Protein AF-A0A382HK96-F1 (afdb_monomer)

Nearest PDB structures (foldseek):
  9b2i-assembly2_B  TM=7.196E-01  e=3.747E-02  Saccharococcus caldoxylosilyticus

Solvent-accessible surface area (backbone atoms only — not comparable to full-atom values): 5132 Å² total; per-residue (Å²): 112,73,65,59,55,51,51,51,52,51,52,55,55,55,62,63,74,69,60,71,71,78,67,85,61,50,77,44,82,47,64,57,47,70,48,69,78,41,52,44,42,81,82,3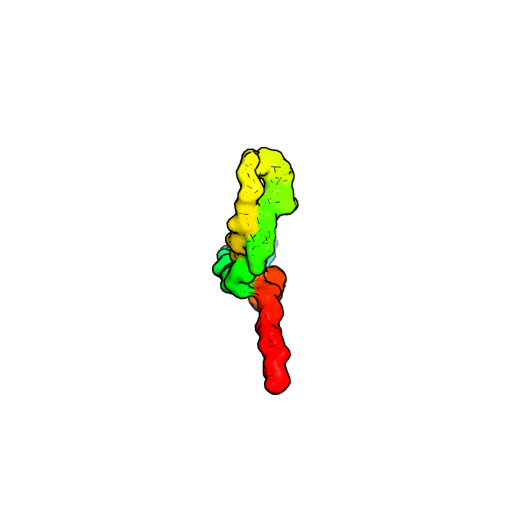8,73,82,54,92,64,93,42,73,41,71,42,75,33,64,28,37,39,37,49,42,104,90,50,78,45,73,45,73,85,51,62,82,77,83,84,76,133

Secondary structure (DSSP, 8-state):
-HHHHHHHHHHHHHHHHS-------EEEEEEEEEEEEEEGGGT-TT-SS--EEEEEEEEEEEEETTEEEEE---PPP----

Radius of gyration: 25.85 Å; Cα contacts (8 Å, |Δi|>4): 95; chains: 1; bounding box: 43×26×77 Å

InterPro domains:
  IPR036866 Ribonuclease Z/Hydroxyacylglutathione hydrolase-like [G3DSA:3.60.15.10] (28-81)

Foldseek 3Di:
DVVVVVVVVVVVVVVVVPPPPPPPKDKDKDFLAWDDQDWCCVVVVVDPDTDTDIHTHIKMWIRDPVGIDIDDDHDDDPDDD

Organism: NCBI:txid408172

pLDDT: mean 85.7, std 12.81, range [57.97, 97.75]

Mean predicted aligned error: 10.7 Å

Sequence (81 aa):
MKTTRLFAAILLGLAFIGSTTASAQQLYWASSGKFGPFNIQILVPTYPEAKDIMVPVNMWVLDHPKGLVVYDTGNNVAISD

Structure (mmCIF, N/CA/C/O backbone):
data_AF-A0A382HK96-F1
#
_entry.id   AF-A0A382HK96-F1
#
loop_
_atom_site.group_PDB
_atom_site.id
_atom_site.type_symbol
_atom_site.label_atom_id
_atom_site.label_alt_id
_atom_site.label_comp_id
_atom_site.label_asym_id
_atom_site.label_entity_id
_atom_site.label_seq_id
_atom_site.pdbx_PDB_ins_code
_atom_site.Cartn_x
_atom_site.Cartn_y
_atom_site.Cartn_z
_atom_site.occupancy
_atom_site.B_iso_or_equiv
_atom_site.auth_seq_id
_atom_site.auth_comp_id
_atom_site.auth_asym_id
_atom_site.auth_atom_id
_atom_site.pdbx_PDB_model_num
ATOM 1 N N . MET A 1 1 ? -2.915 21.275 56.555 1.00 59.25 1 MET A N 1
ATOM 2 C CA . MET A 1 1 ? -2.167 20.068 56.114 1.00 59.25 1 MET A CA 1
ATOM 3 C C . MET A 1 1 ? -3.057 18.982 55.506 1.00 59.25 1 MET A C 1
ATOM 5 O O . MET A 1 1 ? -2.709 18.490 54.443 1.00 59.25 1 MET A O 1
ATOM 9 N N . LYS A 1 2 ? -4.182 18.585 56.126 1.00 65.88 2 LYS A N 1
ATOM 10 C CA . LYS A 1 2 ? -5.068 17.528 55.581 1.00 65.88 2 LYS A CA 1
ATOM 11 C C . LYS A 1 2 ? -5.725 17.911 54.244 1.00 65.88 2 LYS A C 1
ATOM 13 O O . LYS A 1 2 ? -5.729 17.114 53.317 1.00 65.88 2 LYS A O 1
ATOM 18 N N . THR A 1 3 ? -6.188 19.152 54.124 1.00 70.62 3 THR A N 1
ATOM 19 C CA . THR A 1 3 ? -6.796 19.706 52.901 1.00 70.62 3 THR A CA 1
ATOM 20 C C . THR A 1 3 ? -5.798 19.823 51.751 1.00 70.62 3 THR A C 1
ATOM 22 O O . THR A 1 3 ? -6.095 19.410 50.640 1.00 70.62 3 THR A O 1
ATOM 25 N N . THR A 1 4 ? -4.576 20.288 52.020 1.00 76.88 4 THR A N 1
ATOM 26 C CA . THR A 1 4 ? -3.500 20.382 51.017 1.00 76.88 4 THR A CA 1
ATOM 27 C C . THR A 1 4 ? -3.105 19.009 50.461 1.00 76.88 4 THR A C 1
ATOM 29 O O . THR A 1 4 ? -2.882 18.870 49.265 1.00 76.88 4 THR A O 1
ATOM 32 N N . ARG A 1 5 ? -3.070 17.976 51.317 1.00 80.31 5 ARG A N 1
ATOM 33 C CA . ARG A 1 5 ? -2.815 16.586 50.900 1.00 80.31 5 ARG A CA 1
ATOM 34 C C . ARG A 1 5 ? -3.951 16.018 50.048 1.00 80.31 5 ARG A C 1
ATOM 36 O O . ARG A 1 5 ? -3.678 15.302 49.094 1.00 80.31 5 ARG A O 1
ATOM 43 N N . LEU A 1 6 ? -5.200 16.367 50.362 1.00 85.12 6 LEU A N 1
ATOM 44 C CA . LEU A 1 6 ? -6.364 15.969 49.570 1.00 85.12 6 LEU A CA 1
ATOM 45 C C . LEU A 1 6 ? -6.348 16.623 48.181 1.00 85.12 6 LEU A C 1
ATOM 47 O O . LEU A 1 6 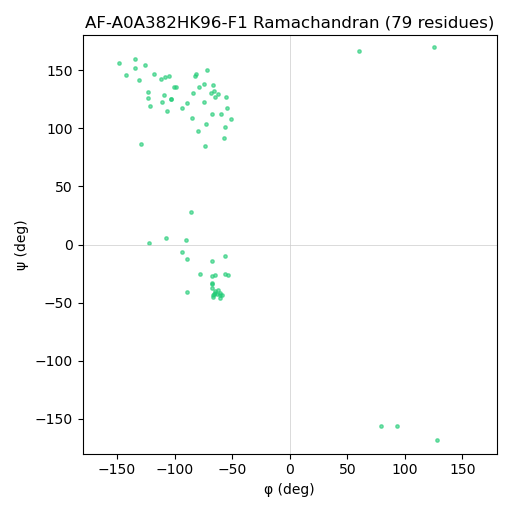? -6.516 15.934 47.183 1.00 85.12 6 LEU A O 1
ATOM 51 N N . PHE A 1 7 ? -6.061 17.925 48.103 1.00 86.50 7 PHE A N 1
ATOM 52 C CA . PHE A 1 7 ? -5.910 18.625 46.825 1.00 86.50 7 PHE A CA 1
ATOM 53 C C 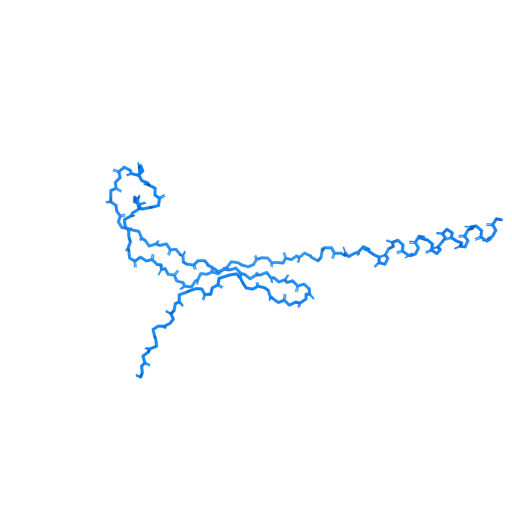. PHE A 1 7 ? -4.775 18.050 45.976 1.00 86.50 7 PHE A C 1
ATOM 55 O O . PHE A 1 7 ? -4.970 17.824 44.786 1.00 86.50 7 PHE A O 1
ATOM 62 N N . ALA A 1 8 ? -3.622 17.756 46.582 1.00 86.19 8 ALA A N 1
ATOM 63 C CA . ALA A 1 8 ? -2.513 17.118 45.880 1.00 86.19 8 ALA A CA 1
ATOM 64 C C . ALA A 1 8 ? -2.900 15.733 45.331 1.00 86.19 8 ALA A C 1
ATOM 66 O O . ALA A 1 8 ? -2.576 15.424 44.189 1.00 86.19 8 ALA A O 1
ATOM 67 N N . ALA A 1 9 ? -3.640 14.929 46.104 1.00 84.25 9 ALA A N 1
ATOM 68 C CA . ALA A 1 9 ? -4.120 13.618 45.667 1.00 84.25 9 ALA A CA 1
ATOM 69 C C . ALA A 1 9 ? -5.111 13.709 44.494 1.00 84.25 9 ALA A C 1
ATOM 71 O O . ALA A 1 9 ? -5.026 12.915 43.560 1.00 84.25 9 ALA A O 1
ATOM 72 N N . ILE A 1 10 ? -6.011 14.698 44.505 1.00 86.75 10 ILE A N 1
ATOM 73 C CA . ILE A 1 10 ? -6.950 14.942 43.399 1.00 86.75 10 ILE A CA 1
ATOM 74 C C . ILE A 1 10 ? -6.199 15.404 42.143 1.00 86.75 10 ILE A C 1
ATOM 76 O O . ILE A 1 10 ? -6.477 14.908 41.055 1.00 86.75 10 ILE A O 1
ATOM 80 N N . LEU A 1 11 ? -5.221 16.306 42.284 1.00 83.19 11 LEU A N 1
ATOM 81 C CA . LEU A 1 11 ? -4.411 16.783 41.158 1.00 83.19 11 LEU A CA 1
ATOM 82 C C . LEU A 1 11 ? -3.592 15.652 40.522 1.00 83.19 11 LEU A C 1
ATOM 84 O O . LEU A 1 11 ? -3.543 15.540 39.300 1.00 83.19 11 LEU A O 1
ATOM 88 N N . LEU A 1 12 ? -2.990 14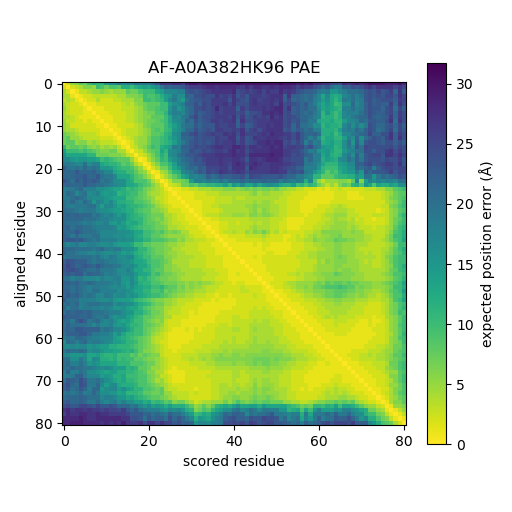.793 41.352 1.00 79.75 12 LEU A N 1
ATOM 89 C CA . LEU A 1 12 ? -2.305 13.578 40.909 1.00 79.75 12 LEU A CA 1
ATOM 90 C C . LEU A 1 12 ? -3.269 12.636 40.184 1.00 79.75 12 LEU A C 1
ATOM 92 O O . LEU A 1 12 ? -2.943 12.169 39.101 1.00 79.75 12 LEU A O 1
ATOM 96 N N . GLY A 1 13 ? -4.468 12.407 40.728 1.00 76.56 13 GLY A N 1
ATOM 97 C CA . GLY A 1 13 ? -5.494 11.586 40.082 1.00 76.56 13 GLY A CA 1
ATOM 98 C C . GLY A 1 13 ? -5.907 12.120 38.708 1.00 76.56 13 GLY A C 1
ATOM 99 O O . GLY A 1 13 ? -5.980 11.352 37.756 1.00 76.56 13 GLY A O 1
ATOM 100 N N . LEU A 1 14 ? -6.102 13.435 38.578 1.00 76.44 14 LEU A N 1
ATOM 101 C CA . LEU A 1 14 ? -6.470 14.091 37.317 1.00 76.44 14 LEU A CA 1
ATOM 102 C C . LEU A 1 14 ? -5.349 14.048 36.267 1.00 76.44 14 LEU A C 1
ATOM 104 O O . LEU A 1 14 ? -5.641 13.932 35.077 1.00 76.44 14 LEU A O 1
ATOM 108 N N . ALA A 1 15 ? -4.081 14.091 36.684 1.00 71.62 15 ALA A N 1
ATOM 109 C CA . ALA A 1 15 ? -2.937 14.036 35.773 1.00 71.62 15 ALA A CA 1
ATOM 110 C C . ALA A 1 15 ? -2.827 12.696 35.012 1.00 71.62 15 ALA A C 1
ATOM 112 O O . ALA A 1 15 ? -2.311 12.677 33.896 1.00 71.62 15 ALA A O 1
ATOM 113 N N . PHE A 1 16 ? -3.354 11.595 35.564 1.00 66.25 16 PHE A N 1
ATOM 114 C CA . PHE A 1 16 ? -3.342 10.272 34.919 1.00 66.25 16 PHE A CA 1
ATOM 115 C C . PHE A 1 16 ? -4.554 9.990 34.016 1.00 66.25 16 PHE A C 1
ATOM 117 O O . PHE A 1 16 ? -4.520 9.045 33.236 1.00 66.25 16 PHE A O 1
ATOM 124 N N . ILE A 1 17 ? -5.618 10.800 34.072 1.00 69.19 17 ILE A N 1
ATOM 125 C CA . ILE A 1 17 ? -6.806 10.623 33.207 1.00 69.19 17 ILE A CA 1
ATOM 126 C C . ILE A 1 17 ? -6.528 11.144 31.783 1.00 69.19 17 ILE A C 1
ATOM 128 O O . ILE A 1 17 ? -7.133 10.687 30.817 1.00 69.19 17 ILE A O 1
ATOM 132 N N . GLY A 1 18 ? -5.591 12.090 31.648 1.00 57.97 18 GLY A N 1
ATOM 133 C CA . GLY A 1 18 ? -5.258 12.760 30.387 1.00 57.97 18 GLY A CA 1
ATOM 134 C C . GLY A 1 18 ? -4.101 12.144 29.597 1.00 57.97 18 GLY A C 1
ATOM 135 O O . GLY A 1 18 ? -3.853 12.575 28.472 1.00 57.97 18 GLY A O 1
ATOM 136 N N . SER A 1 19 ? -3.393 11.146 30.138 1.00 59.19 19 SER A N 1
ATOM 137 C CA . SER A 1 19 ? -2.425 10.387 29.348 1.00 59.19 19 SER A CA 1
ATOM 138 C C . SER A 1 19 ? -3.200 9.473 28.411 1.00 59.19 19 SER A C 1
ATOM 140 O O . SER A 1 19 ? -3.455 8.310 28.724 1.00 59.19 19 SER A O 1
ATOM 142 N N . THR A 1 20 ? -3.600 10.007 27.257 1.00 61.41 20 THR A N 1
ATOM 143 C CA . THR A 1 20 ? -3.918 9.179 26.102 1.00 61.41 20 THR A CA 1
ATOM 144 C C . THR A 1 20 ? -2.718 8.266 25.934 1.00 61.41 20 THR A C 1
ATOM 146 O O . THR A 1 20 ? -1.629 8.730 25.586 1.00 61.41 20 THR A O 1
ATOM 149 N N . THR A 1 21 ? -2.873 6.985 26.257 1.00 59.09 21 THR A N 1
ATOM 150 C CA . THR A 1 21 ? -1.914 6.005 25.788 1.00 59.09 21 THR A CA 1
ATOM 151 C C . THR A 1 21 ? -1.904 6.210 24.283 1.00 59.09 21 THR A C 1
ATOM 153 O O . THR A 1 21 ? -2.947 6.134 23.630 1.00 59.09 21 THR A O 1
ATOM 156 N N . ALA A 1 22 ? -0.757 6.606 23.735 1.00 61.25 22 ALA A N 1
ATOM 157 C CA . ALA A 1 22 ? -0.513 6.418 22.323 1.00 61.25 22 ALA A CA 1
ATOM 158 C C . ALA A 1 22 ? -0.686 4.911 22.122 1.00 61.25 22 ALA A C 1
ATOM 160 O O . ALA A 1 22 ? 0.208 4.127 22.434 1.00 61.25 22 ALA A O 1
ATOM 161 N N . SER A 1 23 ? -1.910 4.495 21.790 1.00 65.44 23 SER A N 1
ATOM 162 C CA . SER A 1 23 ? -2.207 3.118 21.450 1.00 65.44 23 SER A CA 1
ATOM 163 C C . SER A 1 23 ? -1.240 2.796 20.328 1.00 65.44 23 SER A C 1
ATOM 165 O O . SER A 1 23 ? -1.111 3.598 19.402 1.00 65.44 23 SER A O 1
ATOM 167 N N . ALA A 1 24 ? -0.475 1.718 20.476 1.00 62.41 24 ALA A N 1
ATOM 168 C CA . ALA A 1 24 ? 0.443 1.287 19.441 1.00 62.41 24 ALA A CA 1
ATOM 169 C C . ALA A 1 24 ? -0.377 1.079 18.163 1.00 62.41 24 ALA A C 1
ATOM 171 O O . ALA A 1 24 ? -1.105 0.099 18.037 1.00 62.41 24 ALA A O 1
ATOM 172 N N . GLN A 1 25 ? -0.314 2.056 17.264 1.00 81.38 25 GLN A N 1
ATOM 173 C CA . GLN A 1 25 ? -1.017 2.017 15.998 1.00 81.38 25 GLN A CA 1
ATOM 174 C C . GLN A 1 25 ? -0.265 1.037 15.114 1.00 81.38 25 GLN A C 1
ATOM 176 O O . GLN A 1 25 ? 0.944 1.173 14.905 1.00 81.38 25 GLN A O 1
ATOM 181 N N . GLN A 1 26 ? -0.964 0.017 14.636 1.00 91.62 26 GLN A N 1
ATOM 182 C CA . GLN A 1 26 ? -0.380 -0.922 13.695 1.00 91.62 26 GLN A CA 1
ATOM 183 C C . GLN A 1 26 ? -0.512 -0.338 12.296 1.00 91.62 26 GLN A C 1
ATOM 185 O O . GLN A 1 26 ? -1.584 0.116 11.893 1.00 91.62 26 GLN A O 1
ATOM 190 N N . LEU A 1 27 ? 0.602 -0.330 11.569 1.00 94.56 27 LEU A N 1
ATOM 191 C CA . LEU A 1 27 ? 0.635 0.064 10.173 1.00 94.56 27 LEU A CA 1
ATOM 192 C C . LEU A 1 27 ? 0.817 -1.192 9.330 1.00 94.56 27 LEU A C 1
ATOM 194 O O . LEU A 1 27 ? 1.853 -1.855 9.393 1.00 94.56 27 LEU A O 1
ATOM 198 N N . TYR A 1 28 ? -0.197 -1.501 8.537 1.00 96.31 28 TYR A N 1
ATOM 199 C CA . TYR A 1 28 ? -0.190 -2.620 7.614 1.00 96.31 28 TYR A CA 1
ATOM 200 C C . TYR A 1 28 ? 0.151 -2.134 6.217 1.00 96.31 28 TYR A C 1
ATOM 202 O O . TYR A 1 28 ? -0.399 -1.140 5.744 1.00 96.31 28 TYR A O 1
ATOM 210 N N . TRP A 1 29 ? 1.030 -2.873 5.549 1.00 96.19 29 TRP A N 1
ATOM 211 C CA . TRP A 1 29 ? 1.306 -2.712 4.131 1.00 96.19 29 TRP A CA 1
ATOM 212 C C . TRP A 1 29 ? 0.559 -3.781 3.337 1.00 96.19 29 TRP A C 1
ATOM 214 O O . TRP A 1 29 ? 0.581 -4.959 3.697 1.00 96.19 29 TRP A O 1
ATOM 224 N N . ALA A 1 30 ? -0.060 -3.371 2.236 1.00 93.81 30 ALA A N 1
ATOM 225 C CA . ALA A 1 30 ? -0.640 -4.264 1.249 1.00 93.81 30 ALA A CA 1
ATOM 226 C C . ALA A 1 30 ? -0.249 -3.816 -0.163 1.00 93.81 30 ALA A C 1
ATOM 228 O O . ALA A 1 30 ? 0.098 -2.658 -0.397 1.00 93.81 30 ALA A O 1
ATOM 229 N N . SER A 1 31 ? -0.343 -4.734 -1.125 1.00 94.00 31 SER A N 1
ATOM 230 C CA . SER A 1 31 ? -0.179 -4.412 -2.540 1.00 94.00 31 SER A CA 1
ATOM 231 C C . SER A 1 31 ? -1.415 -4.822 -3.334 1.00 94.00 31 SER A C 1
ATOM 233 O O . SER A 1 31 ? -1.869 -5.958 -3.234 1.00 94.00 31 SER A O 1
ATOM 235 N N . SER A 1 32 ? -1.928 -3.906 -4.157 1.00 92.81 32 SER A N 1
ATOM 236 C CA . SER A 1 32 ? -3.059 -4.134 -5.074 1.00 92.81 32 SER A CA 1
ATOM 237 C C . SER A 1 32 ? -2.606 -4.722 -6.427 1.00 92.81 32 SER A C 1
ATOM 239 O O . SER A 1 32 ? -3.205 -4.498 -7.478 1.00 92.81 32 SER A O 1
ATOM 241 N N . GLY A 1 33 ? -1.491 -5.453 -6.434 1.00 92.69 33 GLY A N 1
ATOM 242 C CA . GLY A 1 33 ? -0.847 -5.954 -7.647 1.00 92.69 33 GLY A CA 1
ATOM 243 C C . GLY A 1 33 ? 0.242 -5.016 -8.169 1.00 92.69 33 GLY A C 1
ATOM 244 O O . GLY A 1 33 ? 0.849 -4.257 -7.413 1.00 92.69 33 GLY A O 1
ATOM 245 N N . LYS A 1 34 ? 0.537 -5.105 -9.469 1.00 93.19 34 LYS A N 1
ATOM 246 C CA . LYS A 1 34 ? 1.647 -4.378 -10.100 1.00 93.19 34 LYS A CA 1
ATOM 247 C C . LYS A 1 34 ? 1.146 -3.409 -11.169 1.00 93.19 34 LYS A C 1
ATOM 249 O O . LYS A 1 34 ? 0.189 -3.721 -11.865 1.00 93.19 34 LYS A O 1
ATOM 254 N N . PHE A 1 35 ? 1.828 -2.279 -11.315 1.00 90.38 35 PHE A N 1
ATOM 255 C CA . PHE A 1 35 ? 1.620 -1.294 -12.374 1.00 90.38 35 PHE A CA 1
ATOM 256 C C . PHE A 1 35 ? 2.823 -1.277 -13.326 1.00 90.38 35 PHE A C 1
ATOM 258 O O . PHE A 1 35 ? 3.966 -1.443 -12.887 1.00 90.38 35 PHE A O 1
ATOM 265 N N . GLY A 1 36 ? 2.556 -1.100 -14.619 1.00 90.69 36 GLY A N 1
ATOM 266 C CA . GLY A 1 36 ? 3.536 -1.172 -15.704 1.00 90.69 36 GLY A CA 1
ATOM 26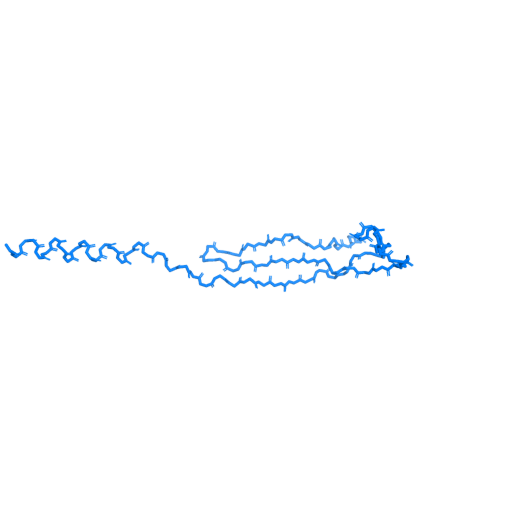7 C C . GLY A 1 36 ? 3.101 -2.118 -16.832 1.00 90.69 36 GLY A C 1
ATOM 268 O O . GLY A 1 36 ? 1.943 -2.544 -16.847 1.00 90.69 36 GLY A O 1
ATOM 269 N N . PRO A 1 37 ? 4.008 -2.465 -17.763 1.00 94.25 37 PRO A N 1
ATOM 270 C CA . PRO A 1 37 ? 5.430 -2.109 -17.776 1.00 94.25 37 PRO A CA 1
ATOM 271 C C . PRO A 1 37 ? 5.685 -0.632 -18.099 1.00 94.25 37 PRO A C 1
ATOM 273 O O . PRO A 1 37 ? 4.923 -0.006 -18.832 1.00 94.25 37 PRO A O 1
ATOM 276 N N . PHE A 1 38 ? 6.774 -0.081 -17.567 1.00 94.31 38 PHE A N 1
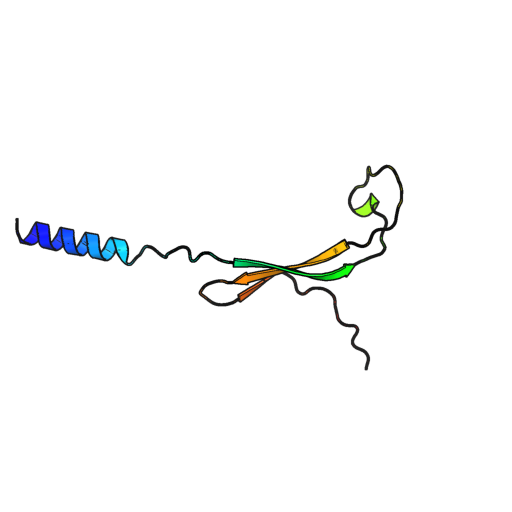ATOM 277 C CA . PHE A 1 38 ? 7.330 1.198 -18.015 1.00 94.31 38 PHE A CA 1
ATOM 278 C C . PHE A 1 38 ? 8.852 1.221 -17.863 1.00 94.31 38 PHE A C 1
ATOM 280 O O . PHE A 1 38 ? 9.414 0.518 -17.018 1.00 94.31 38 PHE A O 1
ATOM 287 N N . ASN A 1 39 ? 9.514 2.071 -18.648 1.00 97.12 39 ASN A N 1
ATOM 288 C CA . ASN A 1 39 ? 10.962 2.216 -18.607 1.00 97.12 39 ASN A CA 1
ATOM 289 C C . ASN A 1 39 ? 11.416 2.773 -17.244 1.00 97.12 39 ASN A C 1
ATOM 291 O O . ASN A 1 39 ? 10.948 3.828 -16.808 1.00 97.12 39 ASN A O 1
ATOM 295 N N . ILE A 1 40 ? 12.360 2.092 -16.587 1.00 96.50 40 ILE A N 1
ATOM 296 C CA . ILE A 1 40 ? 12.919 2.479 -15.279 1.00 96.50 40 ILE A CA 1
ATOM 297 C C . ILE A 1 40 ? 13.455 3.918 -15.237 1.00 96.50 40 ILE A C 1
ATOM 299 O O . ILE A 1 40 ? 13.446 4.545 -14.177 1.00 96.50 40 ILE A O 1
ATOM 303 N N . GLN A 1 41 ? 13.869 4.471 -16.377 1.00 97.12 41 GLN A N 1
ATOM 304 C CA . GLN A 1 41 ? 14.378 5.836 -16.488 1.00 97.12 41 GLN A CA 1
ATOM 305 C C . GLN A 1 41 ? 13.305 6.907 -16.229 1.00 97.12 41 GLN A C 1
ATOM 307 O O . GLN A 1 41 ? 13.648 8.050 -15.950 1.00 97.12 41 GLN A O 1
ATOM 312 N N . ILE A 1 42 ? 12.013 6.551 -16.220 1.00 94.75 42 ILE A N 1
ATOM 313 C CA . ILE A 1 42 ? 10.943 7.443 -15.740 1.00 94.75 42 ILE A CA 1
ATOM 314 C C . ILE A 1 42 ? 11.054 7.679 -14.224 1.00 94.75 42 ILE A C 1
ATOM 316 O O . ILE A 1 42 ? 10.748 8.771 -13.752 1.00 94.75 42 ILE A O 1
ATOM 320 N N . LEU A 1 43 ? 11.505 6.680 -13.455 1.00 9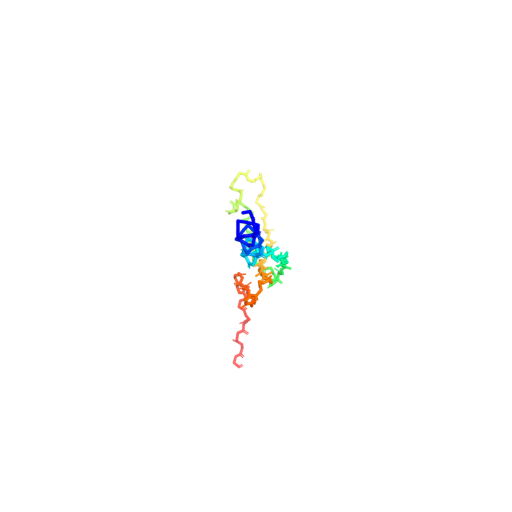3.00 43 LEU A N 1
ATOM 321 C CA . LEU A 1 43 ? 11.715 6.811 -12.006 1.00 93.00 43 LEU A CA 1
ATOM 322 C C . LEU A 1 43 ? 13.125 7.294 -11.673 1.00 93.00 43 LEU A C 1
ATOM 324 O O . LEU A 1 43 ? 13.314 8.093 -10.760 1.00 93.00 43 LEU A O 1
ATOM 328 N N . VAL A 1 44 ? 14.121 6.777 -12.395 1.00 95.50 44 VAL A N 1
ATOM 329 C CA . VAL A 1 44 ? 15.538 7.077 -12.178 1.00 95.50 44 VAL A CA 1
ATOM 330 C C . VAL A 1 44 ? 16.160 7.482 -13.517 1.00 95.50 44 VAL A C 1
ATOM 332 O O . VAL A 1 44 ? 16.726 6.632 -14.201 1.00 95.50 44 VAL A O 1
ATOM 335 N N . PRO A 1 45 ? 16.088 8.767 -13.913 1.00 96.31 45 PRO A N 1
ATOM 336 C CA . PRO A 1 45 ? 16.528 9.223 -15.239 1.00 96.31 45 PRO A CA 1
ATOM 337 C C . PRO A 1 45 ? 17.983 8.901 -15.593 1.00 96.31 45 PRO A C 1
ATOM 339 O O . PRO A 1 45 ? 18.323 8.774 -16.763 1.00 96.31 45 PRO A O 1
ATOM 342 N N . THR A 1 46 ? 18.845 8.745 -14.589 1.00 97.56 46 THR A N 1
ATOM 343 C CA . THR A 1 46 ? 20.267 8.407 -14.750 1.00 97.56 46 THR A CA 1
ATOM 344 C C . THR A 1 46 ? 20.545 6.904 -14.757 1.00 97.56 46 THR A C 1
ATOM 346 O O . THR A 1 46 ? 21.709 6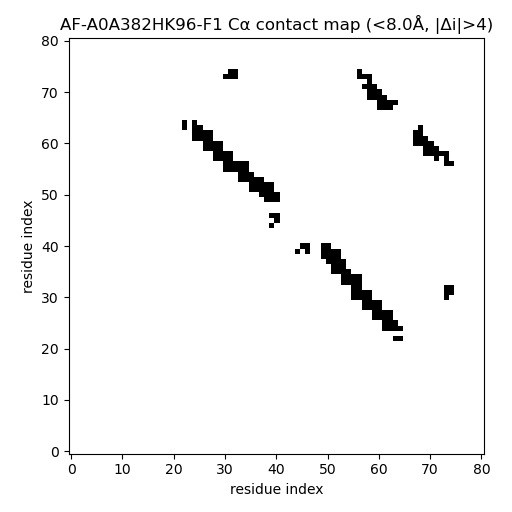.503 -14.778 1.00 97.56 46 THR A O 1
ATOM 349 N N . TYR A 1 47 ? 19.514 6.054 -14.703 1.00 96.88 47 TYR A N 1
ATOM 350 C CA . TYR A 1 47 ? 19.705 4.610 -14.702 1.00 96.88 47 TYR A CA 1
ATOM 351 C C . TYR A 1 47 ? 20.388 4.176 -16.011 1.00 96.88 47 TYR A C 1
ATOM 353 O O . TYR A 1 47 ? 19.930 4.566 -17.090 1.00 96.88 47 TYR A O 1
ATOM 361 N N . PRO A 1 48 ? 21.479 3.392 -15.939 1.00 96.62 48 PRO A N 1
ATOM 362 C CA . PRO A 1 48 ? 22.381 3.202 -17.076 1.00 96.62 48 PRO A CA 1
ATOM 363 C C . PRO A 1 48 ? 21.748 2.433 -18.239 1.00 96.62 48 PRO A C 1
ATOM 365 O O . PRO A 1 48 ? 22.142 2.623 -19.385 1.00 96.62 48 PRO A O 1
ATOM 368 N N . GLU A 1 49 ? 20.761 1.582 -17.957 1.00 96.81 49 GLU A N 1
ATOM 369 C CA . GLU A 1 49 ? 20.153 0.688 -18.940 1.00 96.81 49 GLU A CA 1
ATOM 370 C C . GLU A 1 49 ? 18.643 0.911 -19.042 1.00 96.81 49 GLU A C 1
ATOM 372 O O . GLU A 1 49 ? 17.912 0.813 -18.054 1.00 96.81 49 GLU A O 1
ATOM 377 N N . ALA A 1 50 ? 18.151 1.150 -20.256 1.00 95.31 50 ALA A N 1
ATOM 378 C CA . ALA A 1 50 ? 16.721 1.170 -20.522 1.00 95.31 50 ALA A CA 1
ATOM 379 C C . ALA A 1 50 ? 16.147 -0.246 -20.356 1.00 95.31 50 ALA A C 1
ATOM 381 O O . ALA A 1 50 ? 16.444 -1.143 -21.144 1.00 95.31 50 ALA A O 1
ATOM 382 N N . LYS A 1 51 ? 15.314 -0.439 -19.331 1.00 95.88 51 LYS A N 1
ATOM 383 C CA . LYS A 1 51 ? 14.562 -1.678 -19.117 1.00 95.88 51 LYS A CA 1
ATOM 384 C C . LYS A 1 51 ? 13.175 -1.384 -18.581 1.00 95.88 51 LYS A C 1
ATOM 386 O O . LYS A 1 51 ? 12.996 -0.467 -17.775 1.00 95.88 51 LYS A O 1
ATOM 391 N N . ASP A 1 52 ? 12.228 -2.209 -18.991 1.00 97.75 52 ASP A N 1
ATOM 392 C CA . ASP A 1 52 ? 10.876 -2.153 -18.466 1.00 97.75 52 ASP A CA 1
ATOM 393 C C . ASP A 1 52 ? 10.798 -2.820 -17.096 1.00 97.75 52 ASP A C 1
ATOM 395 O O . ASP A 1 52 ? 11.350 -3.900 -16.864 1.00 97.75 52 ASP A O 1
ATOM 399 N N . ILE A 1 53 ? 10.105 -2.160 -16.173 1.00 95.88 53 ILE A N 1
ATOM 400 C CA . ILE A 1 53 ? 9.864 -2.657 -14.824 1.00 95.88 53 ILE A CA 1
ATOM 401 C C . ILE A 1 53 ? 8.376 -2.662 -14.497 1.00 95.88 53 ILE A C 1
ATOM 403 O O . ILE A 1 53 ? 7.585 -1.886 -15.031 1.00 95.88 53 ILE A O 1
ATOM 407 N N . MET A 1 54 ? 8.023 -3.548 -13.571 1.00 96.00 54 MET A N 1
ATOM 408 C CA . MET A 1 54 ? 6.724 -3.580 -12.912 1.00 96.00 54 MET A CA 1
ATOM 409 C C . MET A 1 54 ? 6.930 -3.145 -11.464 1.00 96.00 54 MET A C 1
ATOM 411 O O . MET A 1 54 ? 7.771 -3.725 -10.774 1.00 96.00 54 MET A O 1
ATOM 415 N N . VAL A 1 55 ? 6.156 -2.177 -10.984 1.00 93.56 55 VAL A N 1
ATOM 416 C CA . VAL A 1 55 ? 6.220 -1.718 -9.585 1.00 93.56 55 VAL A CA 1
ATOM 417 C C . VAL A 1 55 ? 4.984 -2.165 -8.814 1.00 93.56 55 VAL A C 1
ATOM 419 O O . VAL A 1 55 ? 3.902 -2.218 -9.399 1.00 93.56 55 VAL A O 1
ATOM 422 N N . PRO A 1 56 ? 5.098 -2.512 -7.521 1.00 94.31 56 PRO A N 1
ATOM 423 C CA . PRO A 1 56 ? 3.924 -2.789 -6.707 1.00 94.31 56 PRO A CA 1
ATOM 424 C C . PRO A 1 56 ? 3.107 -1.510 -6.508 1.00 94.31 56 PRO A C 1
ATOM 426 O O . PRO A 1 56 ? 3.659 -0.448 -6.218 1.00 94.31 56 PRO A O 1
ATOM 429 N N . VAL A 1 57 ? 1.786 -1.623 -6.621 1.00 94.88 57 VAL A N 1
ATOM 430 C CA . VAL A 1 57 ? 0.869 -0.561 -6.200 1.00 94.88 57 VAL A CA 1
ATOM 431 C C . VAL A 1 57 ? 0.624 -0.746 -4.715 1.00 94.88 57 VAL A C 1
ATOM 433 O O . VAL A 1 57 ? 0.010 -1.735 -4.311 1.00 94.88 57 VAL A O 1
ATOM 436 N N . ASN A 1 58 ? 1.179 0.156 -3.911 1.00 95.75 58 ASN A N 1
ATOM 437 C CA . ASN A 1 58 ? 1.131 0.077 -2.457 1.00 95.75 58 ASN A CA 1
ATOM 438 C C . ASN A 1 58 ? -0.193 0.628 -1.928 1.00 95.75 58 ASN A C 1
ATOM 440 O O . ASN A 1 58 ? -0.726 1.596 -2.457 1.00 95.75 58 ASN A O 1
ATOM 444 N N . MET A 1 59 ? -0.680 0.024 -0.854 1.00 97.31 59 MET A N 1
ATOM 445 C CA . MET A 1 59 ? -1.760 0.537 -0.022 1.00 97.31 59 MET A CA 1
ATOM 446 C C . MET A 1 59 ? -1.337 0.385 1.433 1.00 97.31 59 MET A C 1
ATOM 448 O O . MET A 1 59 ? -0.585 -0.538 1.772 1.00 97.31 59 MET A O 1
ATOM 452 N N . TRP A 1 60 ? -1.845 1.255 2.298 1.00 96.88 60 TRP A N 1
ATOM 453 C CA . TRP A 1 60 ? -1.554 1.182 3.725 1.00 96.88 60 TRP A CA 1
ATOM 454 C C . TRP A 1 60 ? -2.829 1.255 4.544 1.00 96.88 60 TRP A C 1
ATOM 456 O O . TRP A 1 60 ? -3.736 2.023 4.229 1.00 96.88 60 TRP A O 1
ATOM 466 N N . VAL A 1 61 ? -2.883 0.475 5.619 1.00 96.81 61 VAL A N 1
ATOM 467 C CA . VAL A 1 61 ? -3.975 0.538 6.590 1.00 96.81 61 VAL A CA 1
ATOM 468 C C . VAL A 1 61 ? -3.386 0.857 7.950 1.00 96.81 61 VAL A C 1
ATOM 470 O O . VAL A 1 61 ? -2.560 0.108 8.470 1.00 96.81 61 VAL A O 1
ATOM 473 N N . LEU A 1 62 ? -3.812 1.978 8.514 1.00 95.25 62 LEU A N 1
ATOM 474 C CA . LEU A 1 62 ? -3.520 2.346 9.887 1.00 95.25 62 LEU A CA 1
ATOM 475 C C . LEU A 1 62 ? -4.674 1.875 10.769 1.00 95.25 62 LEU A C 1
ATOM 477 O O . LEU A 1 62 ? -5.806 2.348 10.630 1.00 95.25 62 LEU A O 1
ATOM 481 N N . ASP A 1 63 ? -4.372 0.966 11.688 1.00 93.69 63 ASP A N 1
ATOM 482 C CA . ASP A 1 63 ? -5.294 0.572 12.746 1.00 93.69 63 ASP A CA 1
ATOM 483 C C . ASP A 1 63 ? -5.254 1.622 13.863 1.00 93.69 63 ASP A C 1
ATOM 485 O O . ASP A 1 63 ? -4.329 1.669 14.681 1.00 93.69 63 ASP A O 1
ATOM 489 N N . HIS A 1 64 ? -6.218 2.545 13.827 1.00 89.12 64 HIS A N 1
ATOM 490 C CA . HIS A 1 64 ? -6.322 3.650 14.770 1.00 89.12 64 HIS A CA 1
ATOM 491 C C . HIS A 1 64 ? -7.454 3.378 15.780 1.00 89.12 64 HIS A C 1
ATOM 493 O O . HIS A 1 64 ? -8.519 2.899 15.392 1.00 89.12 64 HIS A O 1
ATOM 499 N N . PRO A 1 65 ? -7.335 3.793 17.061 1.00 86.56 65 PRO A N 1
ATOM 500 C CA . PRO A 1 65 ? -8.371 3.569 18.087 1.00 86.56 65 PRO A CA 1
ATOM 501 C C . PRO A 1 65 ? -9.777 4.109 17.779 1.00 86.56 65 PRO A C 1
ATOM 503 O O . PRO A 1 65 ? -10.716 3.857 18.526 1.00 86.56 65 PRO A O 1
ATOM 506 N N . LYS A 1 66 ? -9.920 4.906 16.717 1.00 88.25 66 LYS A N 1
ATOM 507 C CA . LYS A 1 66 ? -11.188 5.500 16.265 1.00 88.25 66 LYS A CA 1
ATOM 508 C C . LYS A 1 66 ? -11.731 4.854 14.982 1.00 88.25 66 LYS A C 1
ATOM 510 O O . LYS A 1 66 ? -12.715 5.347 14.445 1.00 88.25 66 LYS A O 1
ATOM 515 N N . GLY A 1 67 ? -11.094 3.793 14.492 1.00 89.94 67 GLY A N 1
ATOM 516 C CA . GLY A 1 67 ? -11.415 3.133 13.230 1.00 89.94 67 GLY A CA 1
ATOM 517 C C . GLY A 1 67 ? -10.206 3.032 12.304 1.00 89.94 67 GLY A C 1
ATOM 518 O O . GLY A 1 67 ? -9.167 3.642 12.545 1.00 89.94 67 GLY A O 1
ATOM 519 N N . LEU A 1 68 ? -10.355 2.260 11.231 1.00 94.31 68 LEU A N 1
ATOM 520 C CA . LEU A 1 68 ? -9.302 2.067 10.240 1.00 94.31 68 LEU A CA 1
ATOM 521 C C . LEU A 1 68 ? -9.152 3.306 9.354 1.00 94.31 68 LEU A C 1
ATOM 523 O O . LEU A 1 68 ? -10.145 3.872 8.894 1.00 94.31 68 LEU A O 1
ATOM 527 N N . VAL A 1 69 ? -7.909 3.682 9.067 1.00 95.00 69 VAL A N 1
ATOM 528 C CA . VAL A 1 69 ? -7.586 4.678 8.041 1.00 95.00 69 VAL A CA 1
ATOM 529 C C . VAL A 1 69 ? -6.896 3.965 6.891 1.00 95.00 69 VAL A C 1
ATOM 531 O O . VAL A 1 69 ? -5.872 3.313 7.088 1.00 95.00 69 VAL A O 1
ATOM 534 N N . VAL A 1 70 ? -7.463 4.086 5.695 1.00 95.62 70 VAL A N 1
ATOM 535 C CA . VAL A 1 70 ? -6.905 3.509 4.470 1.00 95.62 70 VAL A CA 1
ATOM 536 C C . VAL A 1 70 ? -6.237 4.623 3.671 1.00 95.62 70 VAL A C 1
ATOM 538 O O . VAL A 1 70 ? -6.867 5.641 3.384 1.00 95.62 70 VAL A O 1
ATOM 541 N N . TYR A 1 71 ? -4.965 4.428 3.331 1.00 96.31 71 TYR A N 1
ATOM 542 C CA . TYR A 1 71 ? -4.210 5.287 2.425 1.00 96.31 71 TYR A CA 1
ATOM 543 C C . TYR A 1 71 ? -4.098 4.605 1.062 1.00 96.31 71 TYR A C 1
ATOM 545 O O . TYR A 1 71 ? -3.607 3.474 0.976 1.00 96.31 71 TYR A O 1
ATOM 553 N N . ASP A 1 72 ? -4.527 5.335 0.030 1.00 95.38 72 ASP A N 1
ATOM 554 C CA . ASP A 1 72 ? -4.716 4.884 -1.354 1.00 95.38 72 ASP A CA 1
ATOM 555 C C . ASP A 1 72 ? -5.728 3.729 -1.511 1.00 95.38 72 ASP A C 1
ATOM 557 O O . ASP A 1 72 ? -6.165 3.112 -0.543 1.00 95.38 72 ASP A O 1
ATOM 561 N N . THR A 1 73 ? -6.165 3.455 -2.745 1.00 93.00 73 THR A N 1
ATOM 562 C CA . THR A 1 73 ? -7.221 2.458 -3.041 1.00 93.00 73 THR A CA 1
ATOM 563 C C . THR A 1 73 ? -6.788 1.351 -4.000 1.00 93.00 73 THR A C 1
ATOM 565 O O . THR A 1 73 ? -7.572 0.451 -4.300 1.00 93.00 73 THR A O 1
ATOM 568 N N . GLY A 1 74 ? -5.532 1.374 -4.450 1.00 91.88 74 GLY A N 1
ATOM 569 C CA . GLY A 1 74 ? -4.982 0.344 -5.322 1.00 91.88 74 GLY A CA 1
ATOM 570 C C . GLY A 1 74 ? -5.373 0.493 -6.794 1.00 91.88 74 GLY A C 1
ATOM 571 O O . GLY A 1 74 ? -5.651 1.589 -7.274 1.00 91.88 74 GLY A O 1
ATOM 572 N N . ASN A 1 75 ? -5.334 -0.621 -7.525 1.00 89.56 75 ASN A N 1
ATOM 573 C CA . ASN A 1 75 ? -5.692 -0.674 -8.939 1.00 89.56 75 ASN A CA 1
ATOM 574 C C . ASN A 1 75 ? -7.209 -0.757 -9.127 1.00 89.56 75 A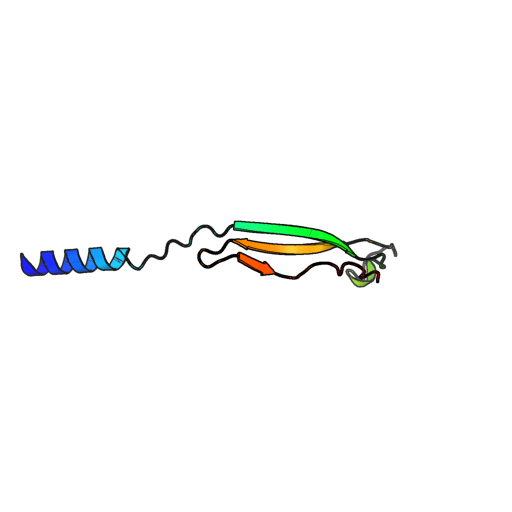SN A C 1
ATOM 576 O O . ASN A 1 75 ? -7.906 -1.430 -8.368 1.00 89.56 75 ASN A O 1
ATOM 580 N N . ASN A 1 76 ? -7.705 -0.159 -10.210 1.00 86.38 76 ASN A N 1
ATOM 581 C CA . ASN A 1 76 ? -9.082 -0.382 -10.636 1.00 86.38 76 ASN A CA 1
ATOM 582 C C . ASN A 1 76 ? -9.258 -1.841 -11.072 1.00 86.38 76 ASN A C 1
ATOM 584 O O . ASN A 1 76 ? -8.483 -2.358 -11.879 1.00 86.38 76 ASN A O 1
ATOM 588 N N . VAL A 1 77 ? -10.317 -2.486 -10.586 1.00 77.44 77 VAL A N 1
ATOM 589 C CA . VAL A 1 77 ? -10.822 -3.705 -11.221 1.00 77.44 77 VAL A CA 1
ATOM 590 C C . VAL A 1 77 ? -11.405 -3.287 -12.569 1.00 77.44 77 VAL A C 1
ATOM 592 O O . VAL A 1 77 ? -12.167 -2.321 -12.633 1.00 77.44 77 VAL A O 1
ATOM 595 N N . ALA A 1 78 ? -11.034 -3.979 -13.648 1.00 69.38 78 ALA A N 1
ATOM 596 C CA . ALA A 1 78 ? -11.707 -3.787 -14.925 1.00 69.38 78 ALA A CA 1
ATOM 597 C C . ALA A 1 78 ? -13.188 -4.138 -14.728 1.00 69.38 78 ALA A C 1
ATOM 599 O O . ALA A 1 78 ? -13.515 -5.289 -14.444 1.00 69.38 78 ALA A O 1
ATOM 600 N N . ILE A 1 79 ? -14.069 -3.143 -14.818 1.00 60.69 79 ILE A N 1
ATOM 601 C CA . ILE A 1 79 ? -15.509 -3.385 -14.846 1.00 60.69 79 ILE A CA 1
ATOM 602 C C . ILE A 1 79 ? -15.792 -3.969 -16.231 1.00 60.69 79 ILE A C 1
ATOM 604 O O . ILE A 1 79 ? -15.714 -3.254 -17.227 1.00 60.69 79 ILE A O 1
ATOM 608 N N . SER A 1 80 ? -16.009 -5.280 -16.304 1.00 58.09 80 SER A N 1
ATOM 609 C CA . SER A 1 80 ? -16.616 -5.912 -17.474 1.00 58.09 80 SER A CA 1
ATOM 610 C C . SER A 1 80 ? -18.126 -5.916 -17.266 1.00 58.09 80 SER A C 1
ATOM 612 O O . SER A 1 80 ? -18.575 -6.455 -16.250 1.00 58.09 80 SER A O 1
ATOM 614 N N . ASP A 1 81 ? -18.863 -5.307 -18.193 1.00 59.84 81 ASP A N 1
ATOM 615 C CA . ASP A 1 81 ? -20.328 -5.393 -18.265 1.00 59.84 81 ASP A CA 1
ATOM 616 C C . ASP A 1 81 ? -20.812 -6.847 -18.430 1.00 59.84 81 ASP A C 1
ATOM 618 O O . ASP A 1 81 ? -20.119 -7.634 -19.125 1.00 59.84 81 ASP A O 1
#